Protein AF-A0A822FEB9-F1 (afdb_monomer)

Solvent-accessible surface area (backbone atoms only — not comparable to full-atom values): 3767 Å² total; per-residue (Å²): 132,91,85,80,86,64,76,49,71,48,49,66,54,70,79,51,77,69,80,52,97,78,63,52,36,71,39,65,52,78,48,72,53,81,94,82,44,74,48,68,56,74,73,42,69,66,31,39,58,45,74,68,70,44,75,46,113

Foldseek 3Di:
DDDDDDKDWDFKAAQADAPDPDFRDQDKDWDDDPPPDIDIFDTDPRDRIDGGRDMDD

Radius of gyration: 14.1 Å; Cα contacts (8 Å, |Δi|>4): 93; chains: 1; bounding box: 26×18×44 Å

Structure (mmCIF, N/CA/C/O backbone):
data_AF-A0A822FEB9-F1
#
_entry.id   AF-A0A822FEB9-F1
#
loop_
_atom_site.group_PDB
_atom_site.id
_atom_site.type_symbol
_atom_site.label_atom_id
_atom_site.label_alt_id
_atom_site.label_comp_id
_atom_site.label_asym_id
_atom_site.label_entity_id
_atom_site.label_seq_id
_atom_site.pdbx_PDB_ins_code
_atom_site.Cartn_x
_atom_site.Cartn_y
_atom_site.Cartn_z
_atom_site.occupancy
_atom_site.B_iso_or_equiv
_atom_site.auth_seq_id
_atom_site.auth_comp_id
_atom_site.auth_asym_id
_atom_site.auth_atom_id
_atom_site.pdbx_PDB_model_num
ATOM 1 N N . MET A 1 1 ? -19.010 -5.418 25.560 1.00 48.78 1 MET A N 1
ATOM 2 C CA . MET A 1 1 ? -18.762 -5.150 24.129 1.00 48.78 1 MET A CA 1
ATOM 3 C C . MET A 1 1 ? -17.668 -6.099 23.680 1.00 48.78 1 MET A C 1
ATOM 5 O O . MET A 1 1 ? -16.688 -6.227 24.402 1.00 48.78 1 MET A O 1
ATOM 9 N N . SER A 1 2 ? -17.863 -6.842 22.593 1.00 69.56 2 SER A N 1
ATOM 10 C CA . SER A 1 2 ? -16.810 -7.698 22.040 1.00 69.56 2 SER A CA 1
ATOM 11 C C . SER A 1 2 ? -15.813 -6.821 21.288 1.00 69.56 2 SER A C 1
ATOM 13 O O . SER A 1 2 ? -16.199 -6.142 20.341 1.00 69.56 2 SER A O 1
ATOM 15 N N . HIS A 1 3 ? -14.554 -6.827 21.718 1.00 80.44 3 HIS A N 1
ATOM 16 C CA . HIS A 1 3 ? -13.457 -6.217 20.975 1.00 80.44 3 HIS A CA 1
ATOM 17 C C . HIS A 1 3 ? -12.827 -7.292 20.087 1.00 80.44 3 HIS A C 1
ATOM 19 O O . 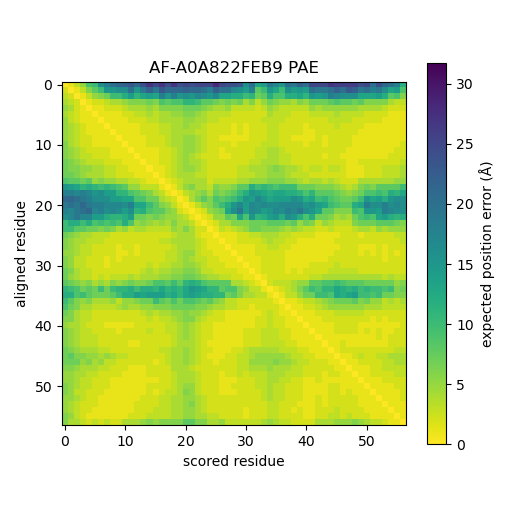HIS A 1 3 ? -12.537 -8.388 20.565 1.00 80.44 3 HIS A O 1
ATOM 25 N N . GLY A 1 4 ? -12.664 -6.993 18.801 1.00 89.50 4 GLY A N 1
ATOM 26 C CA . GLY A 1 4 ? -11.944 -7.829 17.844 1.00 89.50 4 GLY A CA 1
ATOM 27 C C . GLY A 1 4 ? -10.750 -7.063 17.287 1.00 89.50 4 GLY A C 1
ATOM 28 O O . GLY A 1 4 ? -10.803 -5.841 17.177 1.00 89.50 4 GLY A O 1
ATOM 29 N N . THR A 1 5 ? -9.681 -7.779 16.949 1.00 91.06 5 THR A N 1
ATOM 30 C CA . THR A 1 5 ? -8.515 -7.216 16.262 1.00 91.06 5 THR A CA 1
ATOM 31 C C . THR A 1 5 ? -8.657 -7.480 14.769 1.00 91.06 5 THR A C 1
ATOM 33 O O . THR A 1 5 ? -8.837 -8.629 14.365 1.00 91.06 5 THR A O 1
ATOM 36 N N . LEU A 1 6 ? -8.580 -6.428 13.954 1.00 92.19 6 LEU A N 1
ATOM 37 C CA . LEU A 1 6 ? -8.538 -6.534 12.501 1.00 92.19 6 LEU A CA 1
ATOM 38 C C . LEU A 1 6 ? -7.091 -6.352 12.050 1.00 92.19 6 LEU A C 1
ATOM 40 O O . LEU A 1 6 ? -6.550 -5.265 12.168 1.00 92.19 6 LEU A O 1
ATOM 44 N N . GLN A 1 7 ? -6.484 -7.402 11.508 1.00 95.56 7 GLN A N 1
ATOM 45 C CA . GLN A 1 7 ? -5.170 -7.310 10.884 1.00 95.56 7 GLN A CA 1
ATOM 46 C C . GLN A 1 7 ? -5.336 -7.354 9.364 1.00 95.56 7 GLN A C 1
ATOM 48 O O . GLN A 1 7 ? -5.954 -8.279 8.833 1.00 95.56 7 GLN A O 1
ATOM 53 N N . VAL A 1 8 ? -4.790 -6.364 8.662 1.00 96.31 8 VAL A N 1
ATOM 54 C CA . VAL A 1 8 ? -4.866 -6.244 7.202 1.00 96.31 8 VAL A CA 1
ATOM 55 C C . VAL A 1 8 ? -3.462 -6.254 6.624 1.00 96.31 8 VAL A C 1
ATOM 57 O O . VAL A 1 8 ? -2.659 -5.385 6.944 1.00 96.31 8 VAL A O 1
ATOM 60 N N . THR A 1 9 ? -3.175 -7.203 5.737 1.00 98.00 9 THR A N 1
ATOM 61 C CA . THR A 1 9 ? -1.935 -7.215 4.954 1.00 98.00 9 THR A CA 1
ATOM 62 C C . THR A 1 9 ? -2.233 -6.777 3.528 1.00 98.00 9 THR A C 1
ATOM 64 O O . THR A 1 9 ? -2.960 -7.450 2.797 1.00 98.00 9 THR A O 1
ATOM 67 N N . VAL A 1 10 ? -1.659 -5.648 3.125 1.00 98.06 10 VAL A N 1
ATOM 68 C CA . VAL A 1 10 ? -1.686 -5.160 1.749 1.00 98.06 10 VAL A CA 1
ATOM 69 C C . VAL A 1 10 ? -0.520 -5.796 1.000 1.00 98.06 10 VAL A C 1
ATOM 71 O O . VAL A 1 10 ? 0.636 -5.426 1.190 1.00 98.06 10 VAL A O 1
ATOM 74 N N . VAL A 1 11 ? -0.829 -6.785 0.163 1.00 98.31 11 VAL A N 1
ATOM 75 C CA . VAL A 1 11 ? 0.176 -7.557 -0.583 1.00 98.31 11 VAL A CA 1
ATOM 76 C C . VAL A 1 11 ? 0.616 -6.785 -1.823 1.00 98.31 11 VAL A C 1
ATOM 78 O O . VAL A 1 11 ? 1.752 -6.324 -1.889 1.00 98.31 11 VAL A O 1
ATOM 81 N N . GLU A 1 12 ? -0.284 -6.600 -2.788 1.00 97.62 12 GLU A N 1
ATOM 82 C CA . GLU A 1 12 ? 0.022 -5.981 -4.078 1.00 97.62 12 GLU A CA 1
ATOM 83 C C . GLU A 1 12 ? -1.236 -5.507 -4.814 1.00 97.62 12 GLU A C 1
ATOM 85 O O . GLU A 1 12 ? -2.355 -5.924 -4.500 1.00 97.62 12 GLU A O 1
ATOM 90 N N . ALA A 1 13 ? -1.033 -4.677 -5.834 1.00 96.44 13 ALA A N 1
ATOM 91 C CA . ALA A 1 13 ? -2.011 -4.390 -6.874 1.00 96.44 13 ALA A CA 1
ATOM 92 C C . ALA A 1 13 ? -1.437 -4.785 -8.239 1.00 96.44 13 ALA A C 1
ATOM 94 O O . ALA A 1 13 ? -0.225 -4.882 -8.416 1.00 96.44 13 ALA A O 1
ATOM 95 N N . ARG A 1 14 ? -2.311 -5.033 -9.215 1.00 95.56 14 ARG A N 1
ATOM 96 C CA . ARG A 1 14 ? -1.917 -5.465 -10.561 1.00 95.56 14 ARG A CA 1
ATOM 97 C C . ARG A 1 14 ? -2.729 -4.717 -11.603 1.00 95.56 14 ARG A C 1
ATOM 99 O O . ARG A 1 14 ? -3.928 -4.521 -11.410 1.00 95.56 14 ARG A O 1
ATOM 106 N N . ASN A 1 15 ? -2.093 -4.391 -12.724 1.00 93.31 15 ASN A N 1
ATOM 107 C CA . ASN A 1 15 ? -2.732 -3.754 -13.879 1.00 93.31 15 ASN A CA 1
ATOM 108 C C . ASN A 1 15 ? -3.466 -2.449 -13.523 1.00 93.31 15 ASN A C 1
ATOM 110 O O . ASN A 1 15 ? -4.599 -2.229 -13.958 1.00 93.31 15 ASN A O 1
ATOM 114 N N . LEU A 1 16 ? -2.839 -1.591 -12.711 1.00 91.44 16 LEU A N 1
ATOM 115 C CA . LEU A 1 16 ? -3.358 -0.249 -12.472 1.00 91.44 16 LEU A CA 1
ATOM 116 C C . LEU A 1 16 ? -3.463 0.493 -13.805 1.00 91.44 16 LEU A C 1
ATOM 118 O O . LEU A 1 16 ? -2.570 0.425 -14.647 1.00 91.44 16 LEU A O 1
ATOM 122 N N . LYS A 1 17 ? -4.591 1.176 -14.002 1.00 89.50 17 LYS A N 1
ATOM 123 C CA . LYS A 1 17 ? -4.806 1.991 -15.191 1.00 89.50 17 LYS A CA 1
ATOM 124 C C . LYS A 1 17 ? -3.822 3.154 -15.164 1.00 89.50 17 LYS A C 1
ATOM 126 O O . LYS A 1 17 ? -3.812 3.899 -14.187 1.00 89.50 17 LYS A O 1
ATOM 131 N N . ASP A 1 18 ? -3.086 3.351 -16.250 1.00 82.50 18 ASP A N 1
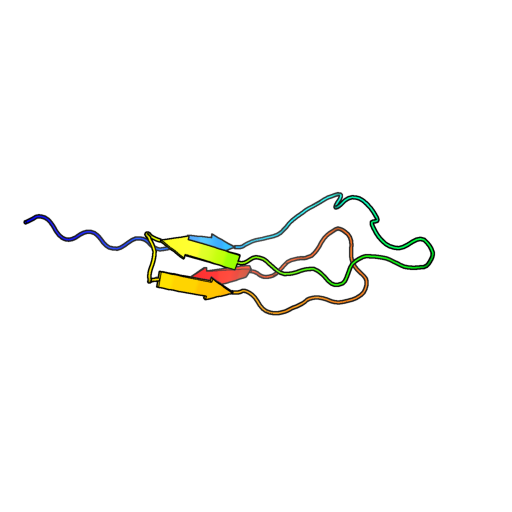ATOM 132 C CA . ASP A 1 18 ? -2.298 4.565 -16.443 1.00 82.50 18 ASP A CA 1
ATOM 133 C C . ASP A 1 18 ? -3.209 5.789 -16.366 1.00 82.50 18 ASP A C 1
ATOM 135 O O . ASP A 1 18 ? -4.145 5.950 -17.161 1.00 82.50 18 ASP A O 1
ATOM 139 N N . GLN A 1 19 ? -2.977 6.616 -15.351 1.00 76.19 19 GLN A N 1
ATOM 140 C CA . GLN A 1 19 ? -3.572 7.945 -15.286 1.00 76.19 19 GLN A CA 1
ATOM 141 C C . GLN A 1 19 ? -2.657 9.001 -15.901 1.00 76.19 19 GLN A C 1
ATOM 143 O O . GLN A 1 19 ? -3.163 10.019 -16.374 1.00 76.19 19 GLN A O 1
ATOM 148 N N . ASP A 1 20 ? -1.351 8.736 -15.960 1.00 66.81 20 ASP A N 1
ATOM 149 C CA . ASP A 1 2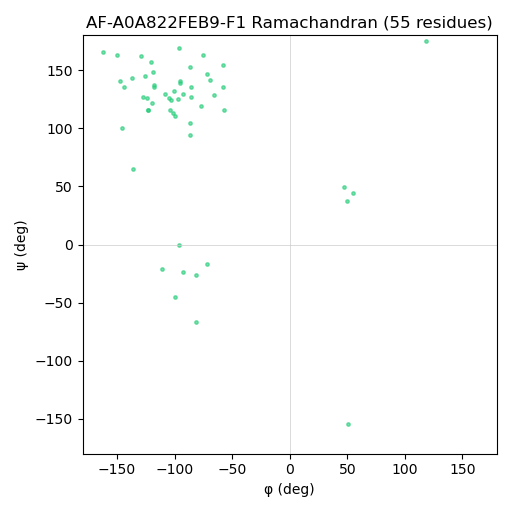0 ? -0.383 9.634 -16.571 1.00 66.81 20 ASP A CA 1
ATOM 150 C C . ASP A 1 20 ? -0.268 9.407 -18.081 1.00 66.81 20 ASP A C 1
ATOM 152 O O . ASP A 1 20 ? -0.202 8.290 -18.588 1.00 66.81 20 ASP A O 1
ATOM 156 N N . THR A 1 21 ? -0.253 10.512 -18.827 1.00 68.44 21 THR A N 1
ATOM 157 C CA . THR A 1 21 ? -0.080 10.510 -20.288 1.00 68.44 21 THR A CA 1
ATOM 158 C C . THR A 1 21 ? 1.347 10.149 -20.710 1.00 68.44 21 THR A C 1
ATOM 160 O O . THR A 1 21 ? 1.564 9.803 -21.871 1.00 68.44 21 THR A O 1
ATOM 163 N N . LEU A 1 22 ? 2.305 10.227 -19.779 1.00 66.88 22 LEU A N 1
ATOM 164 C CA . LEU A 1 22 ? 3.729 9.930 -19.940 1.00 66.88 22 LEU A CA 1
ATOM 165 C C . LEU A 1 22 ? 4.274 9.323 -18.631 1.00 66.88 22 LEU A C 1
ATOM 167 O O . LEU A 1 22 ? 4.593 10.068 -17.710 1.00 66.88 22 LEU A O 1
ATOM 171 N N . GLY A 1 23 ? 4.417 7.995 -18.569 1.00 73.69 23 GLY A N 1
ATOM 172 C CA . GLY A 1 23 ? 4.959 7.264 -17.407 1.00 73.69 23 GLY A CA 1
ATOM 173 C C . GLY A 1 23 ? 3.958 6.286 -16.782 1.00 73.69 23 GLY A C 1
ATOM 174 O O . GLY A 1 23 ? 2.817 6.219 -17.236 1.00 73.69 23 GLY A O 1
ATOM 175 N N . GLN A 1 24 ? 4.392 5.509 -15.783 1.00 83.19 24 GLN A N 1
ATOM 176 C CA . GLN A 1 24 ? 3.504 4.675 -14.961 1.00 83.19 24 GLN A CA 1
ATOM 177 C C . GLN A 1 24 ? 3.132 5.399 -13.659 1.00 83.19 24 GLN A C 1
ATOM 179 O O . GLN A 1 24 ? 3.722 6.415 -13.297 1.00 83.19 24 GLN A O 1
ATOM 184 N N . ASN A 1 25 ? 2.159 4.861 -12.925 1.00 87.12 25 ASN A N 1
ATOM 185 C CA . ASN A 1 25 ? 1.651 5.503 -11.713 1.00 87.12 25 ASN A CA 1
ATOM 186 C C . ASN A 1 25 ? 2.636 5.449 -10.523 1.00 87.12 25 ASN A C 1
ATOM 188 O O . ASN A 1 25 ? 3.298 4.439 -10.280 1.00 87.12 25 ASN A O 1
ATOM 192 N N . ASP A 1 26 ? 2.617 6.492 -9.689 1.00 92.38 26 ASP A N 1
ATOM 193 C CA . ASP A 1 26 ? 3.157 6.462 -8.323 1.00 92.38 26 ASP A CA 1
ATOM 194 C C . ASP A 1 26 ? 2.075 5.955 -7.345 1.00 92.38 26 ASP A C 1
ATOM 196 O O . ASP A 1 26 ? 1.231 6.714 -6.858 1.00 92.38 26 ASP A O 1
ATOM 200 N N . ALA A 1 27 ? 2.068 4.653 -7.059 1.00 93.81 27 ALA A N 1
ATOM 201 C CA . ALA A 1 27 ? 0.955 3.974 -6.400 1.00 93.81 27 ALA A CA 1
ATOM 202 C C . ALA A 1 27 ? 1.111 3.833 -4.872 1.00 93.81 27 ALA A C 1
ATOM 204 O O . ALA A 1 27 ? 2.176 3.490 -4.357 1.00 93.81 27 ALA A O 1
ATOM 205 N N . TYR A 1 28 ? 0.005 4.016 -4.143 1.00 96.62 28 TYR A N 1
ATOM 206 C CA . TYR A 1 28 ? -0.150 3.711 -2.712 1.00 96.62 28 TYR A CA 1
ATOM 207 C C . TYR A 1 28 ? -1.608 3.336 -2.403 1.00 96.62 28 TYR A C 1
ATOM 209 O O . TYR A 1 28 ? -2.507 3.639 -3.190 1.00 96.62 28 TYR A O 1
ATOM 217 N N . ILE A 1 29 ? -1.850 2.703 -1.253 1.00 96.81 29 ILE A N 1
ATOM 218 C CA . ILE A 1 29 ? -3.190 2.361 -0.756 1.00 96.81 29 ILE A CA 1
ATOM 219 C C . ILE A 1 29 ? -3.442 3.077 0.571 1.00 96.81 29 ILE A C 1
ATOM 221 O O . ILE A 1 29 ? -2.575 3.105 1.442 1.00 96.81 29 ILE A O 1
ATOM 225 N N . GLU A 1 30 ? -4.646 3.626 0.733 1.00 96.12 30 GLU A N 1
ATOM 226 C CA . GLU A 1 30 ? -5.152 4.141 2.007 1.00 96.12 30 GLU A CA 1
ATOM 227 C C . GLU A 1 30 ? -6.244 3.220 2.557 1.00 96.12 30 GLU A C 1
ATOM 229 O O . GLU A 1 30 ? -7.203 2.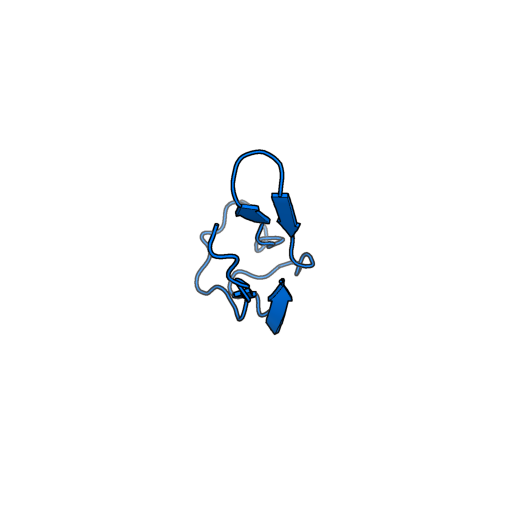866 1.871 1.00 96.12 30 GLU A O 1
ATOM 234 N N . LEU A 1 31 ? -6.083 2.841 3.817 1.00 95.62 31 LEU A N 1
ATOM 235 C CA . LEU A 1 31 ? -6.982 2.009 4.599 1.00 95.62 31 LEU A CA 1
ATOM 236 C C . LEU A 1 31 ? -7.807 2.912 5.509 1.00 95.62 31 LEU A C 1
ATOM 238 O O . LEU A 1 31 ? -7.250 3.751 6.214 1.00 95.62 31 LEU A O 1
ATOM 242 N N . TYR A 1 32 ? -9.118 2.701 5.522 1.00 94.75 32 TYR A N 1
ATOM 243 C CA . TYR A 1 32 ? -10.063 3.455 6.337 1.00 94.75 32 TYR A CA 1
ATOM 244 C C . TYR A 1 32 ? -10.860 2.481 7.205 1.00 94.75 32 TYR A C 1
ATOM 246 O O . TYR A 1 32 ? -11.470 1.548 6.682 1.00 94.75 32 TYR A O 1
ATOM 254 N N . LEU A 1 33 ? -10.870 2.710 8.516 1.00 91.00 33 LEU A N 1
ATOM 255 C CA . LEU A 1 33 ? -11.766 2.052 9.460 1.00 91.00 33 LEU A CA 1
ATOM 256 C C . LEU A 1 33 ? -12.553 3.145 10.193 1.00 91.00 33 LEU A C 1
ATOM 258 O O . LEU A 1 33 ? -11.990 4.000 10.875 1.00 91.00 33 LEU A O 1
ATOM 262 N N . ASP A 1 34 ? -13.867 3.155 9.993 1.00 87.69 34 ASP A N 1
ATOM 263 C CA . ASP A 1 34 ? -14.739 4.259 10.398 1.00 87.69 34 ASP A CA 1
ATOM 264 C C . ASP A 1 34 ? -14.229 5.634 9.906 1.00 87.69 34 ASP A C 1
ATOM 266 O O . ASP A 1 34 ? -13.588 5.746 8.858 1.00 87.69 34 ASP A O 1
ATOM 270 N N . LYS A 1 35 ? -14.584 6.720 10.601 1.00 83.62 35 LYS A N 1
ATOM 271 C CA . LYS A 1 35 ? -14.224 8.088 10.187 1.00 83.62 35 LYS A CA 1
ATOM 272 C C . LYS A 1 35 ? -12.801 8.486 10.576 1.00 83.62 35 LYS A C 1
ATOM 274 O O . LYS A 1 35 ? -12.209 9.333 9.905 1.00 83.62 35 LYS A O 1
ATOM 279 N N . ASP A 1 36 ? -12.273 7.874 11.630 1.00 82.12 36 ASP A N 1
ATOM 280 C CA . ASP A 1 36 ? -11.125 8.410 12.363 1.00 82.12 36 ASP A CA 1
ATOM 281 C C . ASP A 1 36 ? -9.853 7.580 12.189 1.00 82.12 36 ASP A C 1
ATOM 283 O O . ASP A 1 36 ? -8.754 8.101 12.377 1.00 82.12 36 ASP A O 1
ATOM 287 N N . TYR A 1 37 ? -9.966 6.310 11.796 1.00 85.12 37 TYR A N 1
ATOM 288 C CA . TYR A 1 37 ? -8.802 5.451 11.646 1.00 85.12 37 TYR A CA 1
ATOM 289 C C . TYR A 1 37 ? -8.394 5.361 10.178 1.00 85.12 37 TYR A C 1
ATOM 291 O O . TYR A 1 37 ? -9.092 4.782 9.344 1.00 85.12 37 TYR A O 1
ATOM 299 N N . LYS A 1 38 ? -7.247 5.967 9.867 1.00 93.81 38 LYS A N 1
A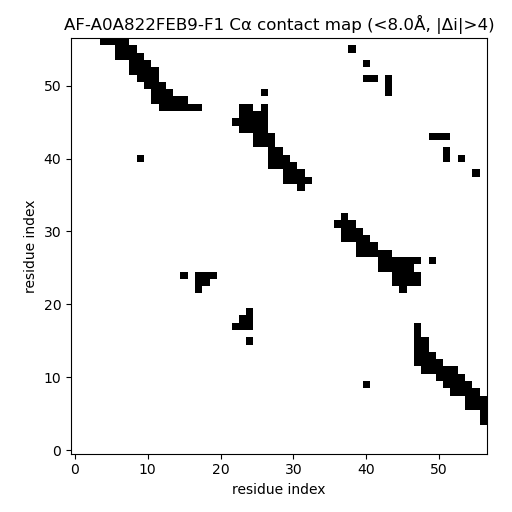TOM 300 C CA . LYS A 1 38 ? -6.665 6.005 8.527 1.00 93.81 38 LYS A CA 1
ATOM 301 C C . LYS A 1 38 ? -5.226 5.526 8.580 1.00 93.81 38 LYS A C 1
ATOM 303 O O . LYS A 1 38 ? -4.430 6.056 9.352 1.00 93.81 38 LYS A O 1
ATOM 308 N N . GLN A 1 39 ? -4.895 4.558 7.742 1.00 95.31 39 GLN A N 1
ATOM 309 C CA . GLN A 1 39 ? -3.526 4.101 7.533 1.00 95.31 39 GLN A CA 1
ATOM 310 C C . GLN A 1 39 ? -3.207 4.074 6.048 1.00 95.31 39 GLN A C 1
ATOM 312 O O . GLN A 1 39 ? -4.097 4.144 5.207 1.00 95.31 39 GLN A O 1
ATOM 317 N N . ARG A 1 40 ? -1.925 4.028 5.716 1.00 96.88 40 ARG A N 1
ATOM 318 C CA . ARG A 1 40 ? -1.455 4.189 4.347 1.00 96.88 40 ARG A CA 1
ATOM 319 C C . ARG A 1 40 ? -0.204 3.359 4.126 1.00 96.88 40 ARG A C 1
ATOM 321 O O . ARG A 1 40 ? 0.664 3.349 4.993 1.00 96.88 40 ARG A O 1
ATOM 328 N N . THR A 1 41 ? -0.103 2.741 2.953 1.00 98.12 41 THR A N 1
ATOM 329 C CA . THR A 1 41 ? 1.132 2.088 2.517 1.00 98.12 41 THR A CA 1
ATOM 330 C C . THR A 1 41 ? 2.189 3.089 2.074 1.00 98.12 41 THR A C 1
ATOM 332 O O . THR A 1 41 ? 1.890 4.237 1.722 1.00 98.12 41 THR A O 1
ATOM 335 N N . THR A 1 42 ? 3.435 2.638 1.987 1.00 97.62 42 THR A N 1
ATOM 336 C CA . THR A 1 42 ? 4.462 3.388 1.260 1.00 97.62 42 THR A CA 1
ATOM 337 C C . THR A 1 42 ? 4.060 3.611 -0.204 1.00 97.62 42 THR A C 1
ATOM 339 O O . THR A 1 42 ? 3.258 2.874 -0.784 1.00 97.62 42 THR A O 1
ATOM 342 N N . THR A 1 43 ? 4.588 4.673 -0.813 1.00 96.88 43 THR A N 1
ATOM 343 C CA . THR A 1 43 ? 4.404 4.919 -2.247 1.00 96.88 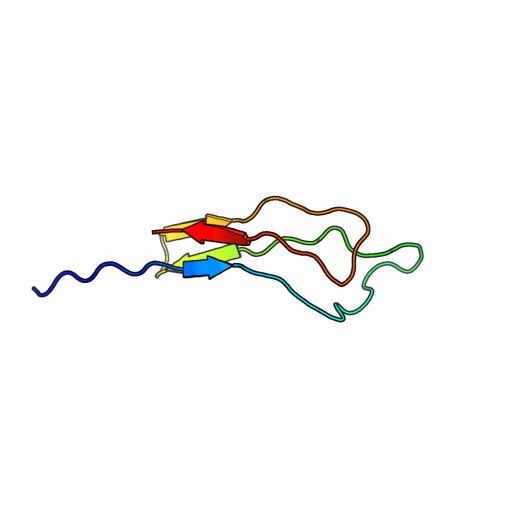43 THR A CA 1
ATOM 344 C C . THR A 1 43 ? 5.467 4.160 -3.029 1.00 96.88 43 THR A C 1
ATOM 346 O O . THR A 1 43 ? 6.660 4.354 -2.784 1.00 96.88 43 THR A O 1
ATOM 349 N N . ILE A 1 44 ? 5.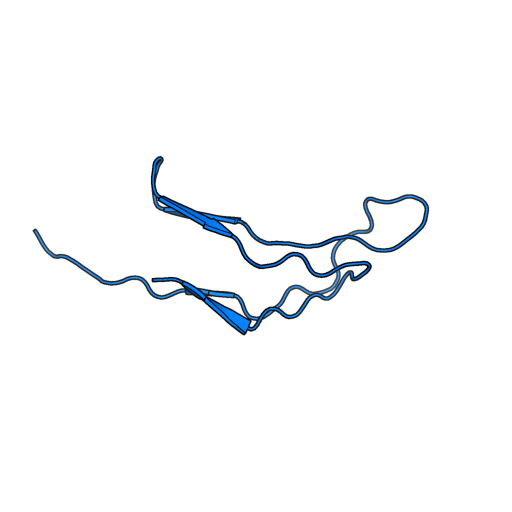047 3.357 -4.004 1.00 96.06 44 ILE A N 1
ATOM 350 C CA . ILE A 1 44 ? 5.943 2.728 -4.977 1.00 96.06 44 ILE A CA 1
ATOM 351 C C . ILE A 1 44 ? 5.823 3.503 -6.281 1.00 96.06 44 ILE A C 1
ATOM 353 O O . ILE A 1 44 ? 4.723 3.701 -6.789 1.00 96.06 44 ILE A O 1
ATOM 357 N N . LYS A 1 45 ? 6.959 3.981 -6.783 1.00 93.81 45 LYS A N 1
ATOM 358 C CA . LYS A 1 45 ? 7.008 4.877 -7.937 1.00 93.81 45 LYS A CA 1
ATOM 359 C C . LYS A 1 45 ? 7.032 4.130 -9.260 1.00 93.81 45 LYS A C 1
ATOM 361 O O . LYS A 1 45 ? 7.567 3.022 -9.304 1.00 93.81 45 LYS A O 1
ATOM 366 N N . ASP A 1 46 ? 6.524 4.780 -10.305 1.00 91.50 46 ASP A N 1
ATOM 367 C CA . ASP A 1 46 ? 6.602 4.338 -11.706 1.00 91.50 46 ASP A CA 1
ATOM 368 C C . ASP A 1 46 ? 6.236 2.850 -11.885 1.00 91.50 46 ASP A C 1
ATOM 370 O O . ASP A 1 46 ? 6.968 2.065 -12.491 1.00 91.50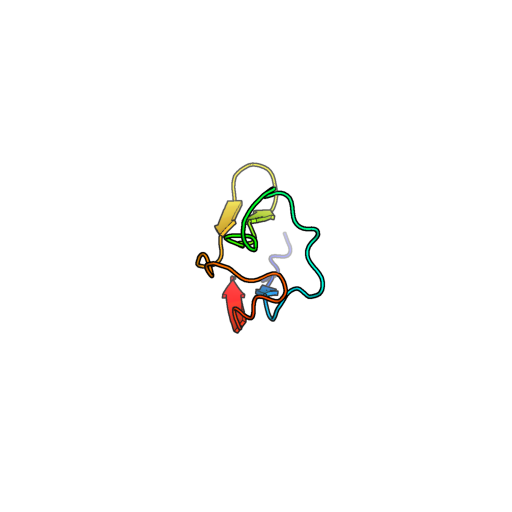 46 ASP A O 1
ATOM 374 N N . THR A 1 47 ? 5.102 2.436 -11.305 1.00 92.12 47 THR A N 1
ATOM 375 C CA . THR A 1 47 ? 4.607 1.061 -11.419 1.00 92.12 47 THR A CA 1
ATOM 376 C C . THR A 1 47 ? 3.087 0.954 -11.498 1.00 92.12 47 THR A C 1
ATOM 378 O O . THR A 1 47 ? 2.340 1.512 -10.695 1.00 92.12 47 THR A O 1
ATOM 381 N N . ASN A 1 48 ? 2.619 0.108 -12.416 1.00 92.75 48 ASN A N 1
ATOM 382 C CA . ASN A 1 48 ? 1.218 -0.326 -12.474 1.00 92.75 48 ASN A CA 1
ATOM 383 C C . ASN A 1 48 ? 0.953 -1.660 -11.776 1.00 92.75 48 ASN A C 1
ATOM 385 O O . ASN A 1 48 ? -0.176 -2.157 -11.786 1.00 92.75 48 ASN A O 1
ATOM 389 N N . SER A 1 49 ? 1.988 -2.275 -11.210 1.00 95.19 49 SER A N 1
ATOM 390 C CA . SER A 1 49 ? 1.880 -3.514 -10.437 1.00 95.19 49 SER A CA 1
ATOM 391 C C . SER A 1 49 ? 2.725 -3.425 -9.160 1.00 95.19 49 SER A C 1
ATOM 393 O O . SER A 1 49 ? 3.742 -4.111 -9.045 1.00 95.19 49 SER A O 1
ATOM 395 N N . PRO A 1 50 ? 2.372 -2.519 -8.230 1.00 96.62 50 PRO A N 1
ATOM 396 C CA . PRO A 1 50 ? 3.088 -2.340 -6.968 1.00 96.62 50 PRO A CA 1
ATOM 397 C C . PRO A 1 50 ? 2.904 -3.535 -6.023 1.00 96.62 50 PRO A C 1
ATOM 399 O O . PRO A 1 50 ? 1.798 -4.051 -5.870 1.00 96.62 50 PRO A O 1
ATOM 402 N N . THR A 1 51 ? 3.969 -3.901 -5.309 1.00 98.12 51 THR A N 1
ATOM 403 C CA . THR A 1 51 ? 3.962 -4.920 -4.249 1.00 98.12 51 THR A CA 1
ATOM 404 C C . THR A 1 51 ? 4.476 -4.296 -2.950 1.00 98.12 51 THR A C 1
ATOM 406 O O . THR A 1 51 ? 5.641 -3.914 -2.878 1.00 98.12 51 THR A O 1
ATOM 409 N N . TRP A 1 52 ? 3.624 -4.212 -1.924 1.00 98.25 52 TRP A N 1
ATOM 410 C CA . TRP A 1 52 ? 3.939 -3.583 -0.632 1.00 98.25 52 TRP A CA 1
ATOM 411 C C . TRP A 1 52 ? 4.304 -4.600 0.450 1.00 98.25 52 TRP A C 1
ATOM 413 O O . TRP A 1 52 ? 5.289 -4.416 1.157 1.00 98.25 52 TRP A O 1
ATOM 423 N N . ASN A 1 53 ? 3.535 -5.686 0.576 1.00 97.94 53 ASN A N 1
ATOM 424 C CA . ASN A 1 53 ? 3.626 -6.631 1.700 1.00 97.94 53 ASN A CA 1
ATOM 425 C C . ASN A 1 53 ? 3.601 -5.948 3.084 1.00 97.94 53 ASN A C 1
ATOM 427 O O . ASN A 1 53 ? 4.281 -6.372 4.020 1.00 97.94 53 ASN A O 1
ATOM 431 N N . GLU A 1 54 ? 2.802 -4.891 3.225 1.00 98.31 54 GLU A N 1
ATOM 432 C CA . GLU A 1 54 ? 2.687 -4.112 4.459 1.00 98.31 54 GLU A CA 1
ATOM 433 C C . GLU A 1 54 ? 1.502 -4.598 5.299 1.00 98.31 54 GLU A C 1
ATOM 435 O O . GLU A 1 54 ? 0.441 -4.908 4.762 1.00 98.31 54 GLU A O 1
ATOM 440 N N . THR A 1 55 ? 1.671 -4.682 6.621 1.00 97.44 55 THR A N 1
ATOM 441 C CA . THR A 1 55 ? 0.630 -5.160 7.545 1.00 97.44 55 THR A CA 1
ATOM 442 C C . THR A 1 55 ? 0.233 -4.078 8.540 1.00 97.44 55 THR A C 1
ATOM 444 O O . THR A 1 55 ? 1.086 -3.426 9.135 1.00 97.44 55 THR A O 1
ATOM 447 N N . PHE A 1 56 ? -1.073 -3.939 8.742 1.00 95.62 56 PHE A N 1
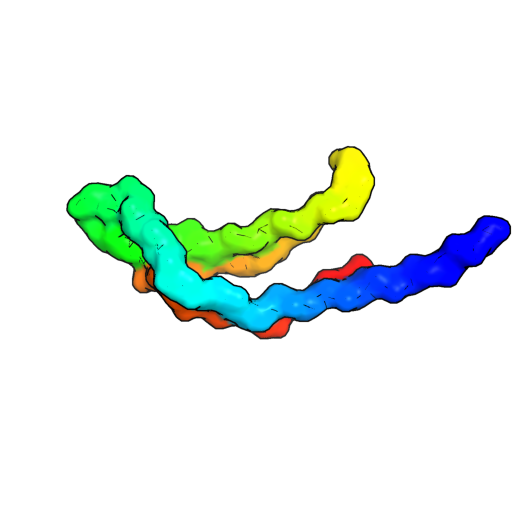ATOM 448 C CA . PHE A 1 56 ? -1.744 -2.924 9.546 1.00 95.62 56 PHE A CA 1
ATOM 449 C C . PHE A 1 56 ? -2.650 -3.607 10.577 1.00 95.62 56 PHE A C 1
ATOM 451 O O . PHE A 1 56 ? -3.206 -4.666 10.280 1.00 95.62 56 PHE A O 1
ATOM 458 N N . THR A 1 57 ? -2.779 -3.038 11.782 1.00 92.06 57 THR A N 1
ATOM 459 C CA . THR A 1 57 ? -3.572 -3.608 12.895 1.00 92.06 57 THR A CA 1
ATOM 460 C C . THR A 1 57 ? -4.342 -2.542 13.653 1.00 92.06 57 THR A C 1
ATOM 462 O O . THR A 1 57 ? -3.725 -1.488 13.928 1.00 92.06 57 THR A O 1
#

Secondary structure (DSSP, 8-state):
-------EEEEE--S----SSSS---B--EEEETTTEEEEPPPBPS-SS-EEEEEE-

pLDDT: mean 90.11, std 10.11, range [48.78, 98.31]

Sequence (57 aa):
MSHGTLQVTVVEARNLKDQDTLGQNDAYIELYLDKDYKQRTTTIKDTNSPTWNETFT

Nearest PDB structures (foldseek):
  9bky-assembly3_C  TM=7.952E-01  e=1.314E-02  Trichomonas vaginalis G3
  4ihb-assembly2_B  TM=8.442E-01  e=2.648E-02  Homo sapiens
  4p42-assembly1_A  TM=8.630E-01  e=4.479E-02  Homo sapiens
  2jqz-assembly1_A  TM=8.327E-01  e=9.570E-02  Homo sapiens
  4p42-assembly1_B  TM=7.774E-01  e=1.440E-01  Homo sapiens

Mean predicted aligned error: 4.56 Å